Protein AF-A0A8T3UJP1-F1 (afdb_monomer)

Secondary structure (DSSP, 8-state):
---HHHHHHHHHHHHTTSTT-EEETSS--S----HHHHHHHHHHHHHHTTT--S--TTHHHH-HHHHHHHHEEE----SGGGSPPEEEEEEEE-TTS-EEEEEEEEEEEEEEEEE--TT-SSPEEEEEEE-SEEEEEEEE--GGGTSS--

Structure (mmCIF, N/CA/C/O backbone):
data_AF-A0A8T3UJP1-F1
#
_entry.id   AF-A0A8T3UJP1-F1
#
loop_
_atom_site.group_PDB
_atom_site.id
_atom_site.type_symbol
_atom_site.label_atom_id
_atom_site.label_alt_id
_atom_site.label_comp_id
_atom_site.label_asym_id
_atom_site.label_entity_id
_atom_site.label_seq_id
_atom_site.pdbx_PDB_ins_code
_atom_site.Cartn_x
_atom_site.Cartn_y
_atom_site.Cartn_z
_atom_site.occupancy
_atom_site.B_iso_or_equiv
_atom_site.auth_seq_id
_atom_site.auth_comp_id
_atom_site.auth_asym_id
_atom_site.auth_atom_id
_atom_site.pdbx_PDB_model_num
ATOM 1 N N . MET A 1 1 ? 0.243 -2.417 15.916 1.00 60.38 1 MET A N 1
ATOM 2 C CA . MET A 1 1 ? 0.785 -1.289 15.128 1.00 60.38 1 MET A CA 1
ATOM 3 C C . MET A 1 1 ? 0.784 -1.691 13.668 1.00 60.38 1 MET A C 1
ATOM 5 O O . MET A 1 1 ? 0.990 -2.865 13.393 1.00 60.38 1 MET A O 1
ATOM 9 N N . PHE A 1 2 ? 0.487 -0.757 12.768 1.00 67.44 2 PHE A N 1
ATOM 10 C CA . PHE A 1 2 ? 0.638 -0.972 11.329 1.00 67.44 2 PHE A CA 1
ATOM 11 C C . PHE A 1 2 ? 2.132 -0.952 10.980 1.00 67.44 2 PHE A C 1
ATOM 13 O O . PHE A 1 2 ? 2.834 -0.045 11.423 1.00 67.44 2 PHE A O 1
ATOM 20 N N . ASP A 1 3 ? 2.601 -1.945 10.225 1.00 77.94 3 ASP A N 1
ATOM 21 C CA . ASP A 1 3 ? 3.991 -2.065 9.779 1.00 77.94 3 ASP A CA 1
ATOM 22 C C . ASP A 1 3 ? 4.035 -2.073 8.244 1.00 77.94 3 ASP A C 1
ATOM 24 O O . ASP A 1 3 ? 3.555 -3.003 7.590 1.00 77.94 3 ASP A O 1
ATOM 28 N N . ARG A 1 4 ? 4.596 -1.002 7.673 1.00 78.12 4 ARG A N 1
ATOM 29 C CA . ARG A 1 4 ? 4.762 -0.839 6.225 1.00 78.12 4 ARG A CA 1
ATOM 30 C C . ARG A 1 4 ? 5.787 -1.823 5.670 1.00 78.12 4 ARG A C 1
ATOM 32 O O . ARG A 1 4 ? 5.582 -2.331 4.576 1.00 78.12 4 ARG A O 1
ATOM 39 N N . ASP A 1 5 ? 6.874 -2.097 6.384 1.00 79.00 5 ASP A N 1
ATOM 40 C CA . ASP A 1 5 ? 7.917 -2.998 5.882 1.00 79.00 5 ASP A CA 1
ATOM 41 C C . ASP A 1 5 ? 7.402 -4.426 5.760 1.00 79.00 5 ASP A C 1
ATOM 43 O O . ASP A 1 5 ? 7.614 -5.071 4.735 1.00 79.00 5 ASP A O 1
ATOM 47 N N . ALA A 1 6 ? 6.611 -4.869 6.737 1.00 81.75 6 ALA A N 1
ATOM 48 C CA . ALA A 1 6 ? 5.891 -6.132 6.642 1.00 81.75 6 ALA A CA 1
ATOM 49 C C . ALA A 1 6 ? 4.909 -6.157 5.455 1.00 81.75 6 ALA A C 1
ATOM 51 O O . ALA A 1 6 ? 4.764 -7.189 4.800 1.00 81.75 6 ALA A O 1
ATOM 52 N N . LEU A 1 7 ? 4.247 -5.033 5.147 1.00 79.12 7 LEU A N 1
ATOM 53 C CA . LEU A 1 7 ? 3.367 -4.926 3.980 1.00 79.12 7 LEU A CA 1
ATOM 54 C C . LEU A 1 7 ? 4.151 -4.989 2.664 1.00 79.12 7 LEU A C 1
ATOM 56 O O . LEU A 1 7 ? 3.732 -5.705 1.760 1.00 79.12 7 LEU A O 1
ATOM 60 N N . VAL A 1 8 ? 5.273 -4.274 2.549 1.00 80.25 8 VAL A N 1
ATOM 61 C CA . VAL A 1 8 ? 6.133 -4.282 1.354 1.00 80.25 8 VAL A CA 1
ATOM 62 C C . VAL A 1 8 ? 6.723 -5.669 1.130 1.00 80.25 8 VAL A C 1
ATOM 64 O O . VAL A 1 8 ? 6.692 -6.149 0.002 1.00 80.25 8 VAL A O 1
ATOM 67 N N . ASP A 1 9 ? 7.184 -6.347 2.180 1.00 81.69 9 ASP A N 1
ATOM 68 C CA . ASP A 1 9 ? 7.702 -7.716 2.092 1.00 81.69 9 ASP A CA 1
ATOM 69 C C . ASP A 1 9 ? 6.598 -8.715 1.706 1.00 81.69 9 ASP A C 1
ATOM 71 O O . ASP A 1 9 ? 6.737 -9.481 0.749 1.00 81.69 9 ASP A O 1
ATOM 75 N N . ALA A 1 10 ? 5.428 -8.636 2.349 1.00 77.12 10 ALA A N 1
ATOM 76 C CA . ALA A 1 10 ? 4.269 -9.440 1.966 1.00 77.12 10 ALA A CA 1
ATOM 77 C C . ALA A 1 10 ? 3.831 -9.164 0.516 1.00 77.12 10 ALA A C 1
ATOM 79 O O . ALA A 1 10 ? 3.440 -10.091 -0.207 1.00 77.12 10 ALA A O 1
ATOM 80 N N . LEU A 1 11 ? 3.921 -7.910 0.062 1.00 73.19 11 LEU A N 1
ATOM 81 C CA . LEU A 1 11 ? 3.619 -7.536 -1.313 1.00 73.19 11 LEU A CA 1
ATOM 82 C C . LEU A 1 11 ? 4.723 -7.967 -2.265 1.00 73.19 11 LEU A C 1
ATOM 84 O O . LEU A 1 11 ? 4.382 -8.353 -3.366 1.00 73.19 11 LEU A O 1
ATOM 88 N N . ALA A 1 12 ? 5.992 -8.011 -1.873 1.00 68.88 12 ALA A N 1
ATOM 89 C CA . ALA A 1 12 ? 7.073 -8.573 -2.678 1.00 68.88 12 ALA A CA 1
ATOM 90 C C . ALA A 1 12 ? 6.880 -10.086 -2.873 1.00 68.88 12 ALA A C 1
ATOM 92 O O . ALA A 1 12 ? 6.937 -10.578 -4.003 1.00 68.88 12 ALA A O 1
ATOM 93 N N . VAL A 1 13 ? 6.525 -10.816 -1.811 1.00 68.94 13 VAL A N 1
ATOM 94 C CA . VAL A 1 13 ? 6.174 -12.246 -1.875 1.00 68.94 13 VAL A CA 1
ATOM 95 C C . VAL A 1 13 ? 4.936 -12.477 -2.749 1.00 68.94 13 VAL A C 1
ATOM 97 O O . VAL A 1 13 ? 4.872 -13.445 -3.515 1.00 68.94 13 VAL A O 1
ATOM 100 N N . ARG A 1 14 ? 3.939 -11.586 -2.681 1.00 63.38 14 ARG A N 1
ATOM 101 C CA . ARG A 1 14 ? 2.728 -11.682 -3.508 1.00 63.38 14 ARG A CA 1
ATOM 102 C C . ARG A 1 14 ? 2.941 -11.194 -4.943 1.00 63.38 14 ARG A C 1
ATOM 104 O O . ARG A 1 14 ? 2.393 -11.811 -5.848 1.00 63.38 14 ARG A O 1
ATOM 111 N N . ALA A 1 15 ? 3.758 -10.172 -5.169 1.00 56.94 15 ALA A N 1
ATOM 112 C CA . ALA A 1 15 ? 4.166 -9.629 -6.466 1.00 56.94 15 ALA A CA 1
ATOM 113 C C . ALA A 1 15 ? 5.057 -10.613 -7.222 1.00 56.94 15 ALA A C 1
ATOM 115 O O . ALA A 1 15 ? 4.941 -10.718 -8.436 1.00 56.94 15 ALA A O 1
ATOM 116 N N . ALA A 1 16 ? 5.846 -11.439 -6.531 1.00 52.44 16 ALA A N 1
ATOM 117 C CA . ALA A 1 16 ? 6.515 -12.582 -7.150 1.00 52.44 16 ALA A CA 1
ATOM 118 C C . ALA A 1 16 ? 5.514 -13.581 -7.777 1.00 52.44 16 ALA A C 1
ATOM 120 O O . ALA A 1 16 ? 5.841 -14.251 -8.754 1.00 52.44 16 ALA A O 1
ATOM 121 N N . LYS A 1 17 ? 4.274 -13.649 -7.264 1.00 52.19 17 LYS A N 1
ATOM 122 C CA . LYS A 1 17 ? 3.156 -14.423 -7.843 1.00 52.19 17 LYS A CA 1
ATOM 123 C C . LYS A 1 17 ? 2.200 -13.599 -8.720 1.00 52.19 17 LYS A C 1
ATOM 125 O O . LYS A 1 17 ? 1.390 -14.190 -9.429 1.00 52.19 17 LYS A O 1
ATOM 130 N N . ALA A 1 18 ? 2.253 -12.270 -8.666 1.00 49.59 18 ALA A N 1
ATOM 131 C CA . ALA A 1 18 ? 1.310 -11.359 -9.307 1.00 49.59 18 ALA A CA 1
ATOM 132 C C . ALA A 1 18 ? 2.037 -10.505 -10.361 1.00 49.59 18 ALA A C 1
ATOM 134 O O . ALA A 1 18 ? 2.810 -9.612 -10.034 1.00 49.59 18 ALA A O 1
ATOM 135 N N . ALA A 1 19 ? 1.773 -10.794 -11.637 1.00 51.16 19 ALA A N 1
ATOM 136 C CA . ALA A 1 19 ? 2.517 -10.359 -12.826 1.00 51.16 19 ALA A CA 1
ATOM 137 C C . ALA A 1 19 ? 2.462 -8.850 -13.181 1.00 51.16 19 ALA A C 1
ATOM 139 O O . ALA A 1 19 ? 2.638 -8.491 -14.345 1.00 51.16 19 ALA A O 1
ATOM 140 N N . TYR A 1 20 ? 2.172 -7.960 -12.229 1.00 54.44 20 TYR A N 1
ATOM 141 C CA . TYR A 1 20 ? 1.692 -6.606 -12.541 1.00 54.44 20 TYR A CA 1
ATOM 142 C C . TYR A 1 20 ? 2.665 -5.474 -12.196 1.00 54.44 20 TYR A C 1
ATOM 144 O O . TYR A 1 20 ? 2.448 -4.359 -12.659 1.00 54.44 20 TYR A O 1
ATOM 152 N N . PHE A 1 21 ? 3.729 -5.723 -11.423 1.00 57.41 21 PHE A N 1
ATOM 153 C CA . PHE A 1 21 ? 4.712 -4.677 -11.130 1.00 57.41 21 PHE A CA 1
ATOM 154 C C . PHE A 1 21 ? 5.872 -4.744 -12.122 1.00 57.41 21 PHE A C 1
ATOM 156 O O . PHE A 1 21 ? 6.707 -5.645 -12.053 1.00 57.41 21 PHE A O 1
ATOM 163 N N . GLN A 1 22 ? 5.895 -3.812 -13.074 1.00 64.38 22 GLN A N 1
ATOM 164 C CA . GLN A 1 22 ? 6.896 -3.747 -14.134 1.00 64.38 22 GLN A CA 1
ATOM 165 C C . GLN A 1 22 ? 7.661 -2.429 -14.037 1.00 64.38 22 GLN A C 1
ATOM 167 O O . GLN A 1 22 ? 7.059 -1.357 -14.073 1.00 64.38 22 GLN A O 1
ATOM 172 N N . ARG A 1 23 ? 8.991 -2.499 -13.949 1.00 66.31 23 ARG A N 1
ATOM 173 C CA . ARG A 1 23 ? 9.859 -1.315 -14.006 1.00 66.31 23 ARG A CA 1
ATOM 174 C C . ARG A 1 23 ? 10.537 -1.272 -15.364 1.00 66.31 23 ARG A C 1
ATOM 176 O O . ARG A 1 23 ? 11.176 -2.242 -15.777 1.00 66.31 23 ARG A O 1
ATOM 183 N N . ILE A 1 24 ? 10.409 -0.144 -16.059 1.00 65.88 24 ILE A N 1
ATOM 184 C CA . ILE A 1 24 ? 11.128 0.060 -17.316 1.00 65.88 24 ILE A CA 1
ATOM 185 C C . ILE A 1 24 ? 12.618 0.177 -17.004 1.00 65.88 24 ILE A C 1
ATOM 187 O O . ILE A 1 24 ? 13.029 1.066 -16.263 1.00 65.88 24 ILE A O 1
ATOM 191 N N . GLY A 1 25 ? 13.418 -0.737 -17.553 1.00 63.09 25 GLY A N 1
ATOM 192 C CA . GLY A 1 25 ? 14.859 -0.781 -17.296 1.00 63.09 25 GLY A CA 1
ATOM 193 C C . GLY A 1 25 ? 15.299 -1.683 -16.138 1.00 63.09 25 GLY A C 1
ATOM 194 O O . GLY A 1 25 ? 16.500 -1.881 -15.964 1.00 63.09 25 GLY A O 1
ATOM 195 N N . GLY A 1 26 ? 14.366 -2.256 -15.368 1.00 66.31 26 GLY A N 1
A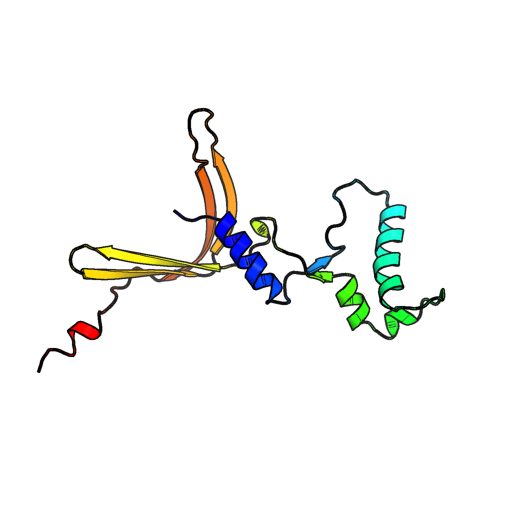TOM 196 C CA . GLY A 1 26 ? 14.687 -3.049 -14.174 1.00 66.31 26 GLY A CA 1
ATOM 197 C C . GLY A 1 26 ? 15.432 -2.236 -13.105 1.00 66.31 26 GLY A C 1
ATOM 198 O O . GLY A 1 26 ? 15.211 -1.035 -12.960 1.00 66.31 26 GLY A O 1
ATOM 199 N N . ASP A 1 27 ? 16.344 -2.875 -12.371 1.00 63.03 27 ASP A N 1
ATOM 200 C CA . ASP A 1 27 ? 17.217 -2.219 -11.385 1.00 63.03 27 ASP A CA 1
ATOM 201 C C . ASP A 1 27 ? 18.404 -1.500 -12.052 1.00 63.03 27 ASP A C 1
ATOM 203 O O . ASP A 1 27 ? 19.566 -1.686 -11.679 1.00 63.03 27 ASP A O 1
ATOM 207 N N . ILE A 1 28 ? 18.145 -0.687 -13.082 1.00 57.69 28 ILE A N 1
ATOM 208 C CA . ILE A 1 28 ? 19.181 0.192 -13.630 1.00 57.69 28 ILE A CA 1
ATOM 209 C C . ILE A 1 28 ? 19.659 1.115 -12.510 1.00 57.69 28 ILE A C 1
ATOM 211 O O . ILE A 1 28 ? 18.910 1.942 -11.995 1.00 57.69 28 ILE A O 1
ATOM 215 N N . ASN A 1 29 ? 20.917 0.913 -12.109 1.00 55.69 29 ASN A N 1
ATOM 216 C CA . ASN A 1 29 ? 21.578 1.662 -11.048 1.00 55.69 29 ASN A CA 1
ATOM 217 C C . ASN A 1 29 ? 21.313 3.169 -11.193 1.00 55.69 29 ASN A C 1
ATOM 219 O O . ASN A 1 29 ? 21.440 3.706 -12.292 1.00 55.69 29 ASN A O 1
ATOM 223 N N . TYR A 1 30 ? 21.027 3.851 -10.078 1.00 58.22 30 TYR A N 1
ATOM 224 C CA . TYR A 1 30 ? 20.871 5.313 -9.964 1.00 58.22 30 TYR A CA 1
ATOM 225 C C . TYR A 1 30 ? 22.199 6.068 -10.182 1.00 58.22 30 TYR A C 1
ATOM 227 O O . TYR A 1 30 ? 22.554 6.977 -9.436 1.00 58.22 30 TYR A O 1
ATOM 235 N N . GLN A 1 31 ? 22.990 5.655 -11.166 1.00 65.00 31 GLN A N 1
ATOM 236 C CA . GLN A 1 31 ? 24.160 6.392 -11.608 1.00 65.00 31 GLN A CA 1
ATOM 237 C C . GLN A 1 31 ? 23.708 7.346 -12.717 1.00 65.00 31 GLN A C 1
ATOM 239 O O . GLN A 1 31 ? 22.932 6.932 -13.582 1.00 65.00 31 GLN A O 1
ATOM 244 N N . PRO A 1 32 ? 24.147 8.615 -12.706 1.00 68.12 32 PRO A N 1
ATOM 245 C CA . PRO A 1 32 ? 23.864 9.519 -13.808 1.00 68.12 32 PRO A CA 1
ATOM 246 C C . PRO A 1 32 ? 24.468 8.932 -15.086 1.00 68.12 32 PRO A C 1
ATOM 248 O O . PRO A 1 32 ? 25.655 8.617 -15.132 1.00 68.12 32 PRO A O 1
ATOM 251 N N . TYR A 1 33 ? 23.637 8.769 -16.108 1.00 78.50 33 TYR A N 1
ATOM 252 C CA . TYR A 1 33 ? 24.059 8.312 -17.426 1.00 78.50 33 TYR A CA 1
ATOM 253 C C . TYR A 1 33 ? 24.040 9.480 -18.399 1.00 78.50 33 TYR A C 1
ATOM 255 O O . TYR A 1 33 ? 23.171 10.353 -18.337 1.00 78.50 33 TYR A O 1
ATOM 263 N N . THR A 1 34 ? 24.984 9.480 -19.330 1.00 87.38 34 THR A N 1
ATOM 264 C CA . THR A 1 34 ? 24.895 10.332 -20.514 1.00 87.38 34 THR A CA 1
ATOM 265 C C . THR A 1 34 ? 23.785 9.825 -21.437 1.00 87.38 34 THR A C 1
ATOM 267 O O . THR A 1 34 ? 23.415 8.649 -21.412 1.00 87.38 34 THR A O 1
ATOM 270 N N . ILE A 1 35 ? 23.257 10.704 -22.292 1.00 84.62 35 ILE A N 1
ATOM 271 C CA . ILE A 1 35 ? 22.202 10.342 -23.250 1.00 84.62 35 ILE A CA 1
ATOM 272 C C . ILE A 1 35 ? 22.613 9.170 -24.160 1.00 84.62 35 ILE A C 1
ATOM 274 O O . ILE A 1 35 ? 21.798 8.303 -24.459 1.00 84.62 35 ILE A O 1
ATOM 278 N N . THR A 1 36 ? 23.896 9.091 -24.520 1.00 87.88 36 THR A N 1
ATOM 279 C CA . THR A 1 36 ? 24.463 8.017 -25.347 1.00 87.88 36 THR A CA 1
ATOM 280 C C . THR A 1 36 ? 24.521 6.680 -24.607 1.00 87.88 36 THR A C 1
ATOM 282 O O . THR A 1 36 ? 24.228 5.628 -25.178 1.00 87.88 36 THR A O 1
ATOM 285 N N . GLU A 1 37 ? 24.880 6.698 -23.322 1.00 84.38 37 GLU A N 1
ATOM 286 C CA . GLU A 1 37 ? 24.897 5.493 -22.485 1.00 84.38 37 GLU A CA 1
ATOM 287 C C . GLU A 1 37 ? 23.482 4.973 -22.226 1.00 84.38 37 GLU A C 1
ATOM 289 O O . GLU A 1 37 ? 23.263 3.761 -22.208 1.00 84.38 37 GLU A O 1
ATOM 294 N N . TRP A 1 38 ? 22.516 5.877 -22.063 1.00 80.06 38 TRP A N 1
ATOM 295 C CA . TRP A 1 38 ? 21.108 5.529 -21.907 1.00 80.06 38 TRP A CA 1
ATOM 296 C C . TRP A 1 38 ? 20.536 4.874 -23.173 1.00 80.06 38 TRP A C 1
ATOM 298 O O . TRP A 1 38 ? 19.937 3.801 -23.086 1.00 80.06 38 TRP A O 1
ATOM 308 N N . ASP A 1 39 ? 20.803 5.455 -24.345 1.00 82.19 39 ASP A N 1
ATOM 309 C CA . ASP A 1 39 ? 20.376 4.911 -25.640 1.00 82.19 39 ASP A CA 1
ATOM 310 C C . ASP A 1 39 ? 20.981 3.524 -25.910 1.00 82.19 39 ASP A C 1
ATOM 312 O O . ASP A 1 39 ? 20.283 2.574 -26.276 1.00 82.19 39 ASP A O 1
ATOM 316 N N . THR A 1 40 ? 22.273 3.362 -25.611 1.00 81.81 40 THR A N 1
ATOM 317 C CA . THR A 1 40 ? 22.967 2.073 -25.740 1.00 81.81 40 THR A CA 1
ATOM 318 C C . THR A 1 40 ? 22.338 1.007 -24.840 1.00 81.81 40 THR A C 1
ATOM 320 O O . THR A 1 40 ? 22.141 -0.134 -25.262 1.00 81.81 40 THR A O 1
ATOM 323 N N . LYS A 1 41 ? 21.987 1.354 -23.597 1.00 78.31 41 LYS A N 1
ATOM 324 C CA . LYS A 1 41 ? 21.366 0.412 -22.654 1.00 78.31 41 LYS A CA 1
ATOM 325 C C . LYS A 1 41 ? 19.961 0.002 -23.077 1.00 78.31 41 LYS A C 1
ATOM 327 O O . LYS A 1 41 ? 19.668 -1.193 -23.070 1.00 78.31 41 LYS A O 1
ATOM 332 N N . LEU A 1 42 ? 19.119 0.950 -23.480 1.00 74.44 42 LEU A N 1
ATOM 333 C CA . LEU A 1 42 ? 17.771 0.644 -23.963 1.00 74.44 42 LEU A CA 1
ATOM 334 C C . LEU A 1 42 ? 17.794 -0.166 -25.256 1.00 74.44 42 LEU 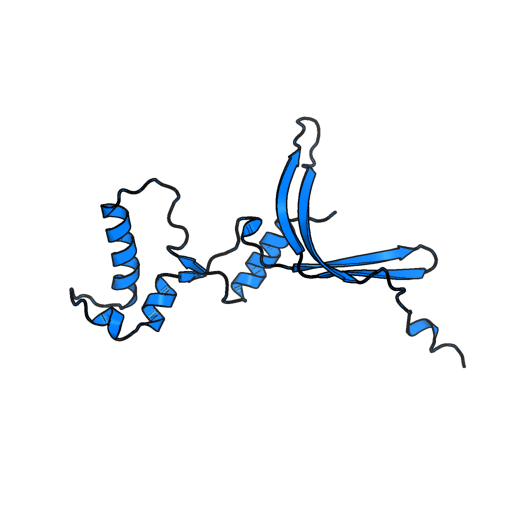A C 1
ATOM 336 O O . LEU A 1 42 ? 17.070 -1.155 -25.371 1.00 74.44 42 LEU A O 1
ATOM 340 N N . THR A 1 43 ? 18.677 0.185 -26.190 1.00 77.56 43 THR A N 1
ATOM 341 C CA . THR A 1 43 ? 18.871 -0.586 -27.421 1.00 77.56 43 THR A CA 1
ATOM 342 C C . THR A 1 43 ? 19.312 -2.012 -27.101 1.00 77.56 43 THR A C 1
ATOM 344 O O . THR A 1 43 ? 18.750 -2.959 -27.645 1.00 77.56 43 THR A O 1
ATOM 347 N N . ASN A 1 44 ? 20.232 -2.204 -26.153 1.00 76.38 44 ASN A N 1
ATOM 348 C CA . ASN A 1 44 ? 20.658 -3.537 -25.724 1.00 76.38 44 ASN A CA 1
ATOM 349 C C . ASN A 1 44 ? 19.537 -4.341 -25.050 1.00 76.38 44 ASN A C 1
ATOM 351 O O . ASN A 1 44 ? 19.455 -5.548 -25.273 1.00 76.38 44 ASN A O 1
ATOM 355 N N . MET A 1 45 ? 18.660 -3.709 -24.264 1.00 72.81 45 MET A N 1
ATOM 356 C CA . MET A 1 45 ? 17.487 -4.378 -23.681 1.00 72.81 45 MET A CA 1
ATOM 357 C C . MET A 1 45 ? 16.489 -4.834 -24.752 1.00 72.81 45 MET A C 1
ATOM 359 O O . MET A 1 45 ? 15.945 -5.935 -24.669 1.00 72.81 45 MET A O 1
ATOM 363 N N . VAL A 1 46 ? 16.283 -4.021 -25.789 1.00 73.00 46 VAL A N 1
ATOM 364 C CA . VAL A 1 46 ? 15.396 -4.355 -26.911 1.00 73.00 46 VAL A CA 1
ATOM 365 C C . VAL A 1 46 ? 16.021 -5.427 -27.811 1.00 73.00 46 VAL A C 1
ATOM 367 O O . VAL A 1 46 ? 15.356 -6.408 -28.131 1.00 73.00 46 VAL A O 1
ATOM 370 N N . VAL A 1 47 ? 17.294 -5.294 -28.190 1.00 68.88 47 VAL A N 1
ATOM 371 C CA . VAL A 1 47 ? 17.962 -6.137 -29.200 1.00 68.88 47 VAL A CA 1
ATOM 372 C C . VAL A 1 47 ? 18.394 -7.502 -28.647 1.00 68.88 47 VAL A C 1
ATOM 374 O O . VAL A 1 47 ? 18.196 -8.515 -29.321 1.00 68.88 47 VAL A O 1
ATOM 377 N N . ASN A 1 48 ? 18.898 -7.582 -27.408 1.00 63.25 48 ASN A N 1
ATOM 378 C CA . ASN A 1 48 ? 19.331 -8.864 -26.824 1.00 63.25 48 ASN A CA 1
ATOM 379 C C . ASN A 1 48 ? 18.159 -9.790 -26.447 1.00 63.25 48 ASN A C 1
ATOM 381 O O . ASN A 1 48 ? 18.357 -10.994 -26.289 1.00 63.25 48 ASN A O 1
ATOM 385 N N . SER A 1 49 ? 16.927 -9.269 -26.371 1.00 56.88 49 SER A N 1
ATOM 386 C CA . SER A 1 49 ? 15.717 -10.049 -26.069 1.00 56.88 49 SER A CA 1
ATOM 387 C C . SER A 1 49 ? 15.307 -11.066 -27.145 1.00 56.88 49 SER A C 1
ATOM 389 O O . SER A 1 49 ? 14.433 -11.909 -26.916 1.00 56.88 49 SER A O 1
ATOM 391 N N . LEU A 1 50 ? 15.912 -10.991 -28.337 1.00 58.28 50 LEU A N 1
ATOM 392 C CA . LEU A 1 50 ? 15.467 -11.734 -29.520 1.00 58.28 50 LEU A CA 1
ATOM 393 C C . LEU A 1 50 ? 16.474 -12.787 -30.009 1.00 58.28 50 LEU A C 1
ATOM 395 O O . LEU A 1 50 ? 16.238 -13.409 -31.042 1.00 58.28 50 LEU A O 1
ATOM 399 N N . GLY A 1 51 ? 17.565 -13.028 -29.266 1.00 57.91 51 GLY A N 1
ATOM 400 C CA . GLY A 1 51 ? 18.515 -14.119 -29.537 1.00 57.91 51 GLY A CA 1
ATOM 401 C C . GLY A 1 51 ? 19.216 -14.047 -30.900 1.00 57.91 51 GLY A C 1
ATOM 402 O O . GLY A 1 51 ? 19.693 -15.064 -31.401 1.00 57.91 51 GLY A O 1
ATOM 403 N N . ALA A 1 52 ? 19.262 -12.871 -31.529 1.00 52.25 52 ALA A N 1
ATOM 404 C CA . ALA A 1 52 ? 19.763 -12.712 -32.885 1.00 52.25 52 ALA A CA 1
ATOM 405 C C . ALA A 1 52 ? 21.191 -12.146 -32.888 1.00 52.25 52 ALA A C 1
ATOM 407 O O . ALA A 1 52 ? 21.405 -10.960 -32.651 1.00 52.25 52 ALA A O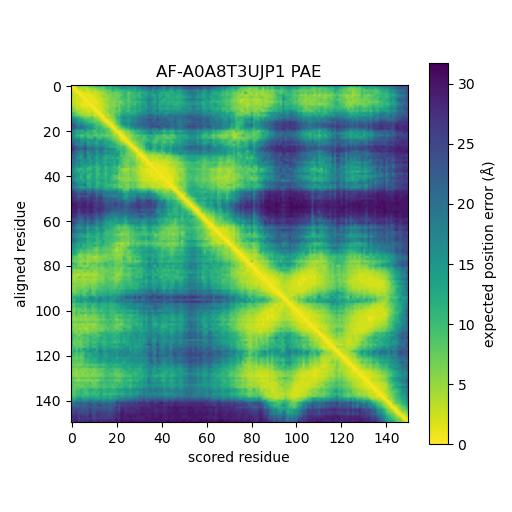 1
ATOM 408 N N . ASN A 1 53 ? 22.164 -12.986 -33.252 1.00 57.78 53 ASN A N 1
ATOM 409 C CA . ASN A 1 53 ? 23.478 -12.563 -33.750 1.00 57.78 53 ASN A CA 1
ATOM 410 C C . ASN A 1 53 ? 23.337 -11.877 -35.123 1.00 57.78 53 ASN A C 1
ATOM 412 O O . ASN A 1 53 ? 23.860 -12.397 -36.107 1.00 57.78 53 ASN A O 1
ATOM 416 N N . ASN A 1 54 ? 22.576 -10.787 -35.258 1.00 55.03 54 ASN A N 1
ATOM 417 C CA . ASN A 1 54 ? 22.589 -10.006 -36.494 1.00 55.03 54 ASN A CA 1
ATOM 418 C C . ASN A 1 54 ? 21.947 -8.625 -36.351 1.00 55.03 54 ASN A C 1
ATOM 420 O O . ASN A 1 54 ? 20.846 -8.479 -35.823 1.00 55.03 54 ASN A O 1
ATOM 424 N N . SER A 1 55 ? 22.637 -7.642 -36.923 1.00 57.03 55 SER A N 1
ATOM 425 C CA . SER A 1 55 ? 22.366 -6.203 -36.980 1.00 57.03 55 SER A CA 1
ATOM 426 C C . SER A 1 55 ? 21.102 -5.808 -37.761 1.00 57.03 55 SER A C 1
ATOM 428 O O . SER A 1 55 ? 21.122 -4.829 -38.504 1.00 57.03 55 SER A O 1
ATOM 430 N N . ASN A 1 56 ? 20.000 -6.556 -37.644 1.00 55.12 56 ASN A N 1
ATOM 431 C CA . ASN A 1 56 ? 18.804 -6.328 -38.449 1.00 55.12 56 ASN A CA 1
ATOM 432 C C . ASN A 1 56 ? 17.632 -5.807 -37.601 1.00 55.12 56 ASN A C 1
ATOM 434 O O . ASN A 1 56 ? 16.981 -6.536 -36.856 1.00 55.12 56 ASN A O 1
ATOM 438 N N . SER A 1 57 ? 17.338 -4.521 -37.786 1.00 59.59 57 SER A N 1
ATOM 439 C CA . SER A 1 57 ? 16.288 -3.691 -37.166 1.00 59.59 57 SER A CA 1
ATOM 440 C C . SER A 1 57 ? 14.832 -4.201 -37.341 1.00 59.59 57 SER A C 1
ATOM 442 O O . SER A 1 57 ? 13.880 -3.579 -36.886 1.00 59.59 57 SER A O 1
ATOM 444 N N . GLN A 1 58 ? 14.623 -5.367 -37.957 1.00 55.53 58 GLN A N 1
ATOM 445 C CA . GLN A 1 58 ? 13.309 -5.945 -38.293 1.00 55.53 58 GLN A CA 1
ATOM 446 C C . GLN A 1 58 ? 12.719 -6.846 -37.184 1.00 55.53 58 GLN A C 1
ATOM 448 O O . GLN A 1 58 ? 11.548 -7.233 -37.213 1.00 55.53 58 GLN A O 1
ATOM 453 N N . VAL A 1 59 ? 13.529 -7.207 -36.189 1.00 57.62 59 VAL A N 1
ATOM 454 C CA . VAL A 1 59 ? 13.203 -8.270 -35.228 1.00 57.62 59 VAL A CA 1
ATOM 455 C C . VAL A 1 59 ? 12.231 -7.787 -34.130 1.00 57.62 59 VAL A C 1
ATOM 457 O O . VAL A 1 59 ? 11.371 -8.554 -33.692 1.00 57.62 59 VAL A O 1
ATOM 460 N N . ALA A 1 60 ? 12.254 -6.490 -33.792 1.00 57.31 60 ALA A N 1
ATOM 461 C CA . ALA A 1 60 ? 11.300 -5.861 -32.869 1.00 57.31 60 ALA A CA 1
ATOM 462 C C . ALA A 1 60 ? 9.866 -5.789 -33.435 1.00 57.31 60 ALA A C 1
ATOM 464 O O . ALA A 1 60 ? 8.903 -6.007 -32.702 1.00 57.31 60 ALA A O 1
ATOM 465 N N . SER A 1 61 ? 9.719 -5.568 -34.749 1.00 61.44 61 SER A N 1
ATOM 466 C CA . SER A 1 61 ? 8.412 -5.547 -35.428 1.00 61.44 61 SER A CA 1
ATOM 467 C C . SER A 1 61 ? 7.748 -6.928 -35.486 1.00 61.44 61 SER A C 1
ATOM 469 O O . SER A 1 61 ? 6.531 -7.014 -35.620 1.00 61.44 61 SER A O 1
ATOM 471 N N . THR A 1 62 ? 8.533 -8.005 -35.400 1.00 67.81 62 THR A N 1
ATOM 472 C CA . THR A 1 62 ? 8.044 -9.385 -35.555 1.00 67.81 62 THR A CA 1
ATOM 473 C C . THR A 1 62 ? 7.649 -10.020 -34.213 1.00 67.81 62 THR A C 1
ATOM 475 O O . THR A 1 62 ? 6.898 -10.989 -34.186 1.00 67.81 62 THR A O 1
ATOM 478 N N . ASN A 1 63 ? 8.119 -9.480 -33.080 1.00 67.00 63 ASN A N 1
ATOM 479 C CA . ASN A 1 63 ? 7.856 -10.026 -31.741 1.00 67.00 63 ASN A CA 1
ATOM 480 C C . ASN A 1 63 ? 7.583 -8.920 -30.697 1.00 67.00 63 ASN A C 1
ATOM 482 O O . ASN A 1 63 ? 8.290 -8.845 -29.684 1.00 67.00 63 ASN A O 1
ATOM 486 N N . PRO A 1 64 ? 6.549 -8.079 -30.890 1.00 68.75 64 PRO A N 1
ATOM 487 C CA . PRO A 1 64 ? 6.270 -6.945 -30.005 1.00 68.75 64 PRO A CA 1
ATOM 488 C C . PRO A 1 64 ? 6.066 -7.373 -28.542 1.00 68.75 64 PRO A C 1
ATOM 490 O O . PRO A 1 64 ? 6.581 -6.730 -27.634 1.00 68.75 64 PRO A O 1
ATOM 493 N N . PHE A 1 65 ? 5.428 -8.525 -28.302 1.00 72.25 65 PHE A N 1
ATOM 494 C CA . PHE A 1 65 ? 5.212 -9.064 -26.953 1.00 72.25 65 PHE A CA 1
ATOM 495 C C . PHE A 1 65 ? 6.506 -9.393 -26.197 1.00 72.25 65 PHE A C 1
ATOM 497 O O . PHE A 1 65 ? 6.561 -9.214 -24.982 1.00 72.25 65 PHE A O 1
ATOM 504 N N . LYS A 1 66 ? 7.553 -9.862 -26.892 1.00 68.50 66 LYS A N 1
ATOM 505 C CA . LYS A 1 66 ? 8.848 -10.161 -26.261 1.00 68.50 66 LYS A CA 1
ATOM 506 C C . LYS A 1 66 ? 9.608 -8.884 -25.937 1.00 68.50 66 LYS A C 1
ATOM 508 O O . LYS A 1 66 ? 10.197 -8.792 -24.867 1.00 68.50 66 LYS A O 1
ATOM 513 N N . VAL A 1 67 ? 9.555 -7.892 -26.821 1.00 71.44 67 VAL A N 1
ATOM 514 C CA . VAL A 1 67 ? 10.177 -6.584 -26.578 1.00 71.44 67 VAL A CA 1
ATOM 515 C C . VAL A 1 67 ? 9.559 -5.926 -25.345 1.00 71.44 67 VAL A C 1
ATOM 517 O O . VAL A 1 67 ? 10.286 -5.523 -24.442 1.00 71.44 67 VAL A O 1
ATOM 520 N N . THR A 1 68 ? 8.227 -5.896 -25.249 1.00 70.12 68 THR A N 1
ATOM 521 C CA . THR A 1 68 ? 7.533 -5.316 -24.091 1.00 70.12 68 THR A CA 1
ATOM 522 C C . THR A 1 68 ? 7.894 -6.023 -22.782 1.00 70.12 68 THR A C 1
ATOM 524 O O . THR A 1 68 ? 8.178 -5.344 -21.803 1.00 70.12 68 THR A O 1
ATOM 527 N N . GLN A 1 69 ? 7.973 -7.359 -22.763 1.00 70.00 69 GLN A N 1
ATOM 528 C CA . GLN A 1 69 ? 8.346 -8.115 -21.555 1.00 70.00 69 GLN A CA 1
ATOM 529 C C . GLN A 1 69 ? 9.794 -7.882 -21.096 1.00 70.00 69 GLN A C 1
ATOM 531 O O . GLN A 1 69 ? 10.073 -7.952 -19.905 1.00 70.00 69 GLN A O 1
ATOM 536 N N . ASN A 1 70 ? 10.722 -7.610 -22.017 1.00 67.62 70 ASN A N 1
ATOM 537 C CA . ASN A 1 70 ? 12.128 -7.381 -21.665 1.00 67.62 70 ASN A CA 1
ATOM 538 C C . ASN A 1 70 ? 12.423 -5.929 -21.286 1.00 67.62 70 ASN A C 1
ATOM 540 O O . ASN A 1 70 ? 13.333 -5.673 -20.505 1.00 67.62 70 ASN A O 1
ATOM 544 N N . VAL A 1 71 ? 11.660 -4.975 -21.822 1.00 70.25 71 VAL A N 1
ATOM 545 C CA . VAL A 1 71 ? 11.768 -3.563 -21.434 1.00 70.25 71 VAL A CA 1
ATOM 546 C C . VAL A 1 71 ? 11.088 -3.322 -20.086 1.00 70.25 71 VAL A C 1
ATOM 548 O O . VAL A 1 71 ? 11.635 -2.599 -19.255 1.00 70.25 71 VAL A O 1
ATOM 551 N N . ALA A 1 72 ? 9.931 -3.945 -19.858 1.00 68.44 72 ALA A N 1
ATOM 552 C CA . ALA A 1 72 ? 9.128 -3.826 -18.647 1.00 68.44 72 ALA A CA 1
ATOM 553 C C . ALA A 1 72 ? 9.327 -5.072 -17.763 1.00 68.44 72 ALA A C 1
ATOM 555 O O . ALA A 1 72 ? 8.506 -5.989 -17.73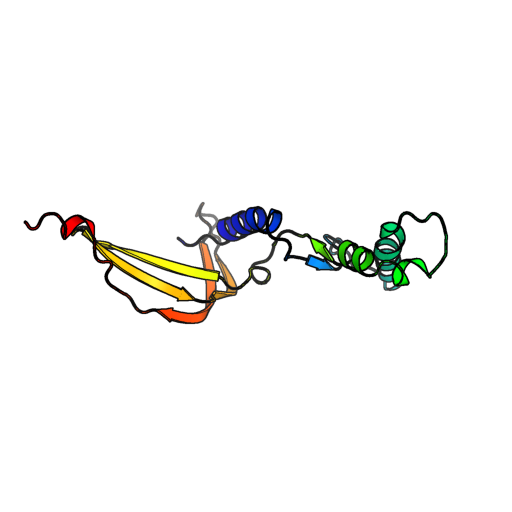8 1.00 68.44 72 ALA A O 1
ATOM 556 N N . ILE A 1 73 ? 10.468 -5.118 -17.070 1.00 66.25 73 ILE A N 1
ATOM 557 C CA . ILE A 1 73 ? 10.887 -6.274 -16.266 1.00 66.25 73 ILE A CA 1
ATOM 558 C C . ILE A 1 73 ? 10.070 -6.313 -14.971 1.00 66.25 73 ILE A C 1
ATOM 560 O O . ILE A 1 73 ? 9.879 -5.280 -14.324 1.00 66.25 73 ILE A O 1
ATOM 564 N N . GLN A 1 74 ? 9.613 -7.506 -14.576 1.00 67.06 74 GLN A N 1
ATOM 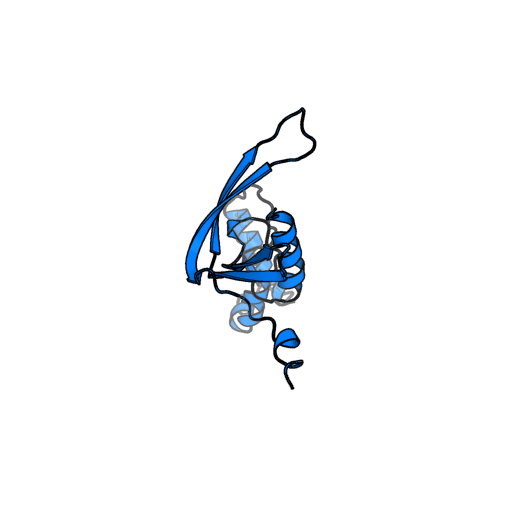565 C CA . GLN A 1 74 ? 8.959 -7.710 -13.285 1.00 67.06 74 GLN A CA 1
ATOM 566 C C . GLN A 1 74 ? 9.912 -7.319 -12.152 1.00 67.06 74 GLN A C 1
ATOM 568 O O . GLN A 1 74 ? 11.041 -7.805 -12.087 1.00 67.06 74 GLN A O 1
ATOM 573 N N . SER A 1 75 ? 9.463 -6.445 -11.259 1.00 67.94 75 SER A N 1
ATOM 574 C CA . SER A 1 75 ? 10.274 -5.959 -10.145 1.00 67.94 75 SER A CA 1
ATOM 575 C C . SER A 1 75 ? 9.495 -6.039 -8.837 1.00 67.94 75 SER A C 1
ATOM 577 O O . SER A 1 75 ? 8.268 -6.122 -8.829 1.00 67.94 75 SER A O 1
ATOM 579 N N . THR A 1 76 ? 10.212 -6.067 -7.722 1.00 70.88 76 THR A N 1
ATOM 580 C CA . THR A 1 76 ? 9.616 -6.016 -6.389 1.00 70.88 76 THR A CA 1
ATOM 581 C C . THR A 1 76 ? 9.383 -4.561 -5.986 1.00 70.88 76 THR A C 1
ATOM 583 O O . THR A 1 76 ? 10.290 -3.750 -6.190 1.00 70.88 76 THR A O 1
ATOM 586 N N . PRO A 1 77 ? 8.227 -4.231 -5.386 1.00 70.81 77 PRO A N 1
ATOM 587 C CA . PRO A 1 77 ? 7.999 -2.904 -4.820 1.00 70.81 77 PRO A CA 1
ATOM 588 C C . PRO A 1 77 ? 9.066 -2.611 -3.758 1.00 70.81 77 PRO A C 1
ATOM 590 O O . PRO A 1 77 ? 9.399 -3.471 -2.939 1.00 70.81 77 PRO A O 1
ATOM 593 N N . LYS A 1 78 ? 9.615 -1.404 -3.779 1.00 72.44 78 LYS A N 1
ATOM 594 C CA . LYS A 1 78 ? 10.649 -0.937 -2.854 1.00 72.44 78 LYS A CA 1
ATOM 595 C C . LYS A 1 78 ? 10.244 0.342 -2.132 1.00 72.44 78 LYS A C 1
ATOM 597 O O . LYS A 1 78 ? 10.707 0.567 -1.014 1.00 72.44 78 LYS A O 1
ATOM 602 N N . TYR A 1 79 ? 9.408 1.167 -2.753 1.00 74.44 79 TYR A N 1
ATOM 603 C CA . TYR A 1 79 ? 8.979 2.446 -2.196 1.00 74.44 79 TYR A CA 1
ATOM 604 C C . TYR A 1 79 ? 7.502 2.430 -1.783 1.00 74.44 79 TYR A C 1
ATOM 606 O O . TYR A 1 79 ? 6.708 1.623 -2.264 1.00 74.44 79 TYR A O 1
ATOM 614 N N . SER A 1 80 ? 7.133 3.310 -0.848 1.00 69.19 80 SER A N 1
ATOM 615 C CA . SER A 1 80 ? 5.775 3.377 -0.284 1.00 69.19 80 SER A CA 1
ATOM 616 C C . SER A 1 80 ? 4.720 3.827 -1.303 1.00 69.19 80 SER A C 1
ATOM 618 O O . SER A 1 80 ? 3.564 3.435 -1.186 1.00 69.19 80 SER A O 1
ATOM 620 N N . ASP A 1 81 ? 5.119 4.614 -2.302 1.00 70.31 81 ASP A N 1
ATOM 621 C CA . ASP A 1 81 ? 4.298 5.076 -3.430 1.00 70.31 81 ASP A CA 1
ATOM 622 C C . ASP A 1 81 ? 4.145 4.019 -4.539 1.00 70.31 81 ASP A C 1
ATOM 624 O O . ASP A 1 81 ? 3.268 4.126 -5.391 1.00 70.31 81 ASP A O 1
ATOM 628 N N . GLU A 1 82 ? 4.960 2.961 -4.515 1.00 75.88 82 GLU A N 1
ATOM 629 C CA . GLU A 1 82 ? 4.834 1.815 -5.424 1.00 75.88 82 GLU A CA 1
ATOM 630 C C . GLU A 1 82 ? 3.783 0.797 -4.948 1.00 75.88 82 GLU A C 1
ATOM 632 O O . GLU A 1 82 ? 3.435 -0.134 -5.682 1.00 75.88 82 GLU A O 1
ATOM 637 N N . ILE A 1 83 ? 3.272 0.949 -3.721 1.00 79.81 83 ILE A N 1
ATOM 638 C CA . ILE A 1 83 ? 2.247 0.073 -3.154 1.00 79.81 83 ILE A CA 1
ATOM 639 C C . ILE A 1 83 ? 0.894 0.430 -3.792 1.00 79.81 83 ILE A C 1
ATOM 641 O O . ILE A 1 83 ? 0.431 1.562 -3.649 1.00 79.81 83 ILE A O 1
ATOM 645 N N . PRO A 1 84 ? 0.217 -0.516 -4.472 1.00 81.81 84 PRO A N 1
ATOM 646 C CA . PRO A 1 84 ? -1.110 -0.261 -5.018 1.00 81.81 84 PRO A CA 1
ATOM 647 C C . PRO A 1 84 ? -2.126 -0.003 -3.893 1.00 81.81 84 PRO A C 1
ATOM 649 O O . PRO A 1 84 ? -1.933 -0.502 -2.780 1.00 81.81 84 PRO A O 1
ATOM 652 N N . PRO A 1 85 ? -3.243 0.694 -4.177 1.00 86.44 85 PRO A N 1
ATOM 653 C CA . PRO A 1 85 ? -4.270 0.947 -3.176 1.00 86.44 85 PRO A CA 1
ATOM 654 C C . PRO A 1 85 ? -4.726 -0.343 -2.488 1.00 86.44 85 PRO A C 1
ATOM 656 O O . PRO A 1 85 ? -5.050 -1.328 -3.159 1.00 86.44 85 PRO A O 1
ATOM 659 N N . PHE A 1 86 ? -4.746 -0.332 -1.157 1.00 85.56 86 PHE A N 1
ATOM 660 C CA . PHE A 1 86 ? -5.068 -1.499 -0.335 1.00 85.56 86 PHE A CA 1
ATOM 661 C C . PHE A 1 86 ? -6.185 -1.194 0.657 1.00 85.56 86 PHE A C 1
ATOM 663 O O . PHE A 1 86 ? -6.435 -0.043 0.997 1.00 85.56 86 PHE A O 1
ATOM 670 N N . ASP A 1 87 ? -6.850 -2.236 1.143 1.00 91.00 87 ASP A N 1
ATOM 671 C CA . ASP A 1 87 ? -7.930 -2.087 2.113 1.00 91.00 87 ASP A CA 1
ATOM 672 C C . ASP A 1 87 ? -7.407 -2.332 3.532 1.00 91.00 87 ASP A C 1
ATOM 674 O O . ASP A 1 87 ? -6.638 -3.267 3.778 1.00 91.00 87 ASP A O 1
ATOM 678 N N . ILE A 1 88 ? -7.837 -1.503 4.482 1.00 89.62 88 ILE A N 1
ATOM 679 C CA . ILE A 1 88 ? -7.490 -1.628 5.901 1.00 89.62 88 ILE A CA 1
ATOM 680 C C . ILE A 1 88 ? -8.721 -2.122 6.652 1.00 89.62 88 ILE A C 1
ATOM 682 O O . ILE A 1 88 ? -9.732 -1.429 6.728 1.00 89.62 88 ILE A O 1
ATOM 686 N N . THR A 1 89 ? -8.625 -3.311 7.247 1.00 90.62 89 THR A N 1
ATOM 687 C CA . THR A 1 89 ? -9.666 -3.850 8.132 1.00 90.62 89 THR A CA 1
ATOM 688 C C . THR A 1 89 ? -9.271 -3.654 9.589 1.00 90.62 89 THR A C 1
ATOM 690 O O . THR A 1 89 ? -8.229 -4.133 10.037 1.00 90.62 89 THR A O 1
ATOM 693 N N . LEU A 1 90 ? -10.126 -2.964 10.335 1.00 88.88 90 LEU A N 1
ATOM 694 C CA . LEU A 1 90 ? -9.995 -2.712 11.762 1.00 88.88 90 LEU A CA 1
ATOM 695 C C . LEU A 1 90 ? -10.957 -3.636 12.510 1.00 88.88 90 LEU A C 1
ATOM 697 O O . LEU A 1 90 ? -12.173 -3.535 12.352 1.00 88.88 90 LEU A O 1
ATOM 701 N N . SER A 1 91 ? -10.403 -4.534 13.323 1.00 89.75 91 SER A N 1
ATOM 702 C CA . SER A 1 91 ? -11.173 -5.420 14.195 1.00 89.75 91 SER A CA 1
ATOM 703 C C . SER A 1 91 ? -11.114 -4.910 15.627 1.00 89.75 91 SER A C 1
ATOM 705 O O . SER A 1 91 ? -10.035 -4.762 16.201 1.00 89.75 91 SER A O 1
ATOM 707 N N . PHE A 1 92 ? -12.282 -4.695 16.214 1.00 87.50 92 PHE A N 1
ATOM 708 C CA . PHE A 1 92 ? -12.466 -4.356 17.614 1.00 87.50 92 PHE A CA 1
ATOM 709 C C . PHE A 1 92 ? -13.035 -5.573 18.325 1.00 87.50 92 PHE A C 1
ATOM 711 O O . PHE A 1 92 ? -14.003 -6.170 17.860 1.00 87.50 92 PHE A O 1
ATOM 718 N N . ALA A 1 93 ? -12.451 -5.928 19.458 1.00 88.00 93 ALA A N 1
ATOM 719 C CA . ALA A 1 93 ? -12.976 -6.947 20.347 1.00 88.00 93 ALA A CA 1
ATOM 720 C C . ALA A 1 93 ? -12.905 -6.396 21.766 1.00 88.00 93 ALA A C 1
ATOM 722 O O . ALA A 1 93 ? -11.861 -5.882 22.168 1.00 88.00 93 ALA A O 1
ATOM 723 N N . ASN A 1 94 ? -14.015 -6.470 22.495 1.00 85.50 94 ASN A N 1
ATOM 724 C CA . ASN A 1 94 ? -14.031 -6.170 23.919 1.00 85.50 94 ASN A CA 1
ATOM 725 C C . ASN A 1 94 ? -14.009 -7.462 24.745 1.00 85.50 94 ASN A C 1
ATOM 727 O O . ASN A 1 94 ? -14.246 -8.565 24.248 1.00 85.50 94 ASN A O 1
ATOM 731 N N . GLU A 1 95 ? -13.744 -7.315 26.036 1.00 83.81 95 GLU A N 1
ATOM 732 C CA . GLU A 1 95 ? -13.642 -8.414 26.998 1.00 83.81 95 GLU A CA 1
ATOM 733 C C . GLU A 1 95 ? -14.996 -9.087 27.263 1.00 83.81 95 GLU A C 1
ATOM 735 O O . GLU A 1 95 ? -15.053 -10.230 27.710 1.00 83.81 95 GLU A O 1
ATOM 740 N N . TYR 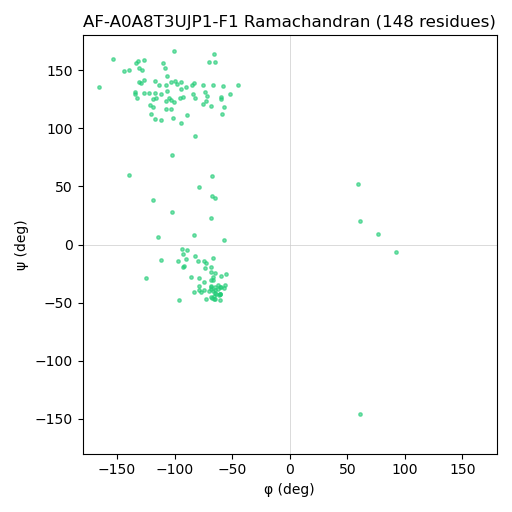A 1 96 ? -16.092 -8.393 26.951 1.00 79.19 96 TYR A N 1
ATOM 741 C CA . TYR A 1 96 ? -17.464 -8.889 27.065 1.00 79.19 96 TYR A CA 1
ATOM 742 C C . TYR A 1 96 ? -17.903 -9.725 25.851 1.00 79.19 96 TYR A C 1
ATOM 744 O O . TYR A 1 96 ? -19.076 -10.084 25.737 1.00 79.19 96 TYR A O 1
ATOM 752 N N . GLY A 1 97 ? -16.976 -10.049 24.943 1.00 76.62 97 GLY A N 1
ATOM 753 C CA . GLY A 1 97 ? -17.216 -10.928 23.798 1.00 76.62 97 GLY A CA 1
ATOM 754 C C . GLY A 1 97 ? -17.975 -10.270 22.646 1.00 76.62 97 GLY A C 1
ATOM 755 O O . GLY A 1 97 ? -18.359 -10.955 21.698 1.00 76.62 97 GLY A O 1
ATOM 756 N N . GLN A 1 98 ? -18.186 -8.955 22.696 1.00 83.69 98 GLN A N 1
ATOM 757 C CA . GLN A 1 98 ? -18.688 -8.194 21.561 1.00 83.69 98 GLN A CA 1
ATOM 758 C C . GLN A 1 98 ? -17.514 -7.853 20.653 1.00 83.69 98 GLN A C 1
ATOM 760 O O . GLN A 1 98 ? -16.418 -7.502 21.097 1.00 83.69 98 GLN A O 1
ATOM 765 N N . SER A 1 99 ? -17.745 -7.957 19.355 1.00 88.75 99 SER A N 1
ATOM 766 C CA . SER A 1 99 ? -16.770 -7.571 18.349 1.00 88.75 99 SER A CA 1
ATOM 767 C C . SER A 1 99 ? -17.423 -6.641 17.347 1.00 88.75 99 SER A C 1
ATOM 769 O O . SER A 1 99 ? -18.631 -6.703 17.120 1.00 88.75 99 SER A O 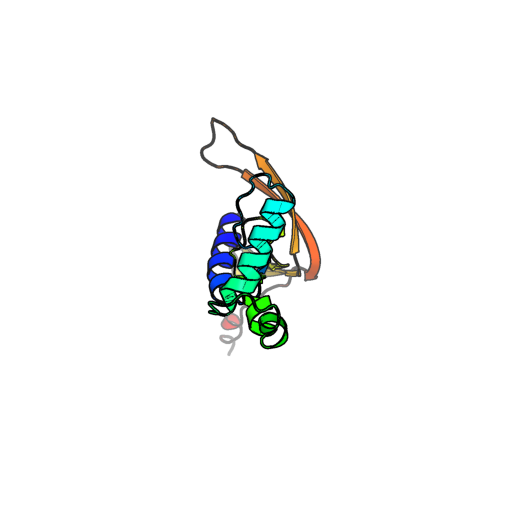1
ATOM 771 N N . ALA A 1 100 ? -16.630 -5.757 16.769 1.00 88.31 100 ALA A N 1
ATOM 772 C CA . ALA A 1 100 ? -17.064 -4.853 15.724 1.00 88.31 100 ALA A CA 1
ATOM 773 C C . ALA A 1 100 ? -15.967 -4.737 14.670 1.00 88.31 100 ALA A C 1
ATOM 775 O O . ALA A 1 100 ? -14.784 -4.888 14.973 1.00 88.31 100 ALA A O 1
ATOM 776 N N . VAL A 1 101 ? -16.359 -4.490 13.428 1.00 91.75 101 VAL A N 1
ATOM 777 C CA . VAL A 1 101 ? -15.443 -4.361 12.295 1.00 91.75 101 VAL A CA 1
ATOM 778 C C . VAL A 1 101 ? -15.707 -3.043 11.583 1.00 91.75 101 VAL A C 1
ATOM 780 O O . VAL A 1 101 ? -16.848 -2.605 11.454 1.00 91.75 101 VAL A O 1
ATOM 783 N N . MET A 1 102 ? -14.630 -2.407 11.141 1.00 93.19 102 MET A N 1
ATOM 784 C CA . MET A 1 102 ? -14.631 -1.241 10.262 1.00 93.19 102 MET A CA 1
ATOM 785 C C . MET A 1 102 ? -13.656 -1.516 9.120 1.00 93.19 102 MET A C 1
ATOM 787 O O . MET A 1 102 ? -12.577 -2.062 9.356 1.00 93.19 102 MET A O 1
ATOM 791 N N . VAL A 1 103 ? -14.014 -1.134 7.896 1.00 92.19 103 VAL A N 1
ATOM 792 C CA . VAL A 1 103 ? -13.153 -1.320 6.721 1.00 92.19 103 VAL A CA 1
ATOM 793 C C . VAL A 1 103 ? -12.969 0.012 6.009 1.00 92.19 103 VAL A C 1
ATOM 795 O O . VAL A 1 103 ? -13.928 0.729 5.733 1.00 92.19 103 VAL A O 1
ATOM 798 N N . ILE A 1 104 ? -11.718 0.349 5.721 1.00 92.56 104 ILE A N 1
ATOM 799 C CA . ILE A 1 104 ? -11.334 1.513 4.928 1.00 92.56 104 ILE A CA 1
ATOM 800 C C . ILE A 1 104 ? -10.860 0.991 3.576 1.00 92.56 104 ILE A C 1
ATOM 802 O O . ILE A 1 104 ? -9.950 0.163 3.524 1.00 92.56 104 ILE A O 1
ATOM 806 N N . TYR A 1 105 ? -11.476 1.465 2.497 1.00 92.94 105 TYR A N 1
ATOM 807 C CA . TYR A 1 105 ? -11.241 0.959 1.151 1.00 92.94 105 TYR A CA 1
ATOM 808 C C . TYR A 1 105 ? -10.356 1.880 0.321 1.00 92.94 105 TYR A C 1
ATOM 810 O O . TYR A 1 105 ? -10.538 3.106 0.301 1.00 92.94 105 TYR A O 1
ATOM 818 N N . GLY A 1 106 ? -9.457 1.260 -0.444 1.00 89.38 106 GLY A N 1
ATOM 819 C CA . GLY A 1 106 ? -8.588 1.944 -1.394 1.00 89.38 106 GLY A CA 1
ATOM 820 C C . GLY A 1 106 ? -7.699 2.989 -0.726 1.00 89.38 106 GLY A C 1
ATOM 821 O O . GLY A 1 106 ? -7.704 4.144 -1.149 1.00 89.38 106 GLY A O 1
ATOM 822 N N . CYS A 1 107 ? -6.987 2.591 0.328 1.00 89.75 107 CYS A N 1
ATOM 823 C CA . CYS A 1 107 ? -5.980 3.403 0.994 1.00 89.75 107 CYS A CA 1
ATOM 824 C C . CYS A 1 107 ? -4.728 3.547 0.126 1.00 89.75 107 CYS A C 1
ATOM 826 O O . CYS A 1 107 ? -4.138 2.548 -0.279 1.00 89.75 107 CYS A O 1
ATOM 828 N N . GLU A 1 108 ? -4.294 4.784 -0.095 1.00 89.38 108 GLU A N 1
ATOM 829 C CA . GLU A 1 108 ? -3.041 5.127 -0.772 1.00 89.38 108 GLU A CA 1
ATOM 830 C C . GLU A 1 108 ? -2.171 5.975 0.163 1.00 89.38 108 GLU A C 1
ATOM 832 O O . GLU A 1 108 ? -2.653 6.935 0.774 1.00 89.38 108 GLU A O 1
ATOM 837 N N . ILE A 1 109 ? -0.901 5.595 0.316 1.00 88.06 109 ILE A N 1
ATOM 838 C CA . ILE A 1 109 ? 0.047 6.259 1.218 1.00 88.06 109 ILE A CA 1
ATOM 839 C C . ILE A 1 109 ? 0.625 7.487 0.511 1.00 88.06 109 ILE A C 1
ATOM 841 O O . ILE A 1 109 ? 1.181 7.371 -0.574 1.00 88.06 109 ILE A O 1
ATOM 845 N N . LEU A 1 110 ? 0.530 8.659 1.145 1.00 87.50 110 LEU A N 1
ATOM 846 C CA . LEU A 1 110 ? 1.038 9.918 0.585 1.00 87.50 110 LEU A CA 1
ATOM 847 C C . LEU A 1 110 ? 2.430 10.274 1.096 1.00 87.50 110 LEU A C 1
ATOM 849 O O . LEU A 1 110 ? 3.296 10.699 0.338 1.00 87.50 110 LEU A O 1
ATOM 853 N N . ASN A 1 111 ? 2.614 10.182 2.410 1.00 84.75 111 ASN A N 1
ATOM 854 C CA . ASN A 1 111 ? 3.839 10.602 3.067 1.00 84.75 111 ASN A CA 1
ATOM 855 C C . ASN A 1 111 ? 4.163 9.675 4.231 1.00 84.75 111 ASN A C 1
ATOM 857 O O . ASN A 1 111 ? 3.271 9.169 4.914 1.00 84.75 111 ASN A O 1
ATOM 861 N N . GLU A 1 112 ? 5.455 9.524 4.485 1.00 82.31 112 GLU A N 1
ATOM 862 C CA . GLU A 1 112 ? 5.995 8.800 5.622 1.00 82.31 112 GLU A CA 1
ATOM 863 C C . GLU A 1 112 ? 6.876 9.745 6.438 1.00 82.31 112 GLU A C 1
ATOM 865 O O . GLU A 1 112 ? 7.873 10.280 5.956 1.00 82.31 112 GLU A O 1
ATOM 870 N N . ALA A 1 113 ? 6.509 9.938 7.699 1.00 83.81 113 ALA A N 1
ATOM 871 C CA . ALA A 1 113 ? 7.353 10.558 8.701 1.00 83.81 113 ALA A CA 1
ATOM 872 C C . ALA A 1 113 ? 8.001 9.466 9.554 1.00 83.81 113 ALA A C 1
ATOM 874 O O . ALA A 1 113 ? 7.368 8.473 9.919 1.00 83.81 113 ALA A O 1
ATOM 875 N N . SER A 1 114 ? 9.268 9.662 9.902 1.00 83.38 114 SER A N 1
ATOM 876 C CA . SER A 1 114 ? 9.988 8.753 10.784 1.00 83.38 114 SER A CA 1
ATOM 877 C C . SER A 1 114 ? 10.759 9.502 11.842 1.00 83.38 114 SER A C 1
ATOM 879 O O . SER A 1 114 ? 11.519 10.413 11.509 1.00 83.38 114 SER A O 1
ATOM 881 N N . SER A 1 115 ? 10.604 9.068 13.086 1.00 84.06 115 SER A N 1
ATOM 882 C CA . SER A 1 115 ? 11.308 9.624 14.234 1.00 84.06 115 SER A CA 1
ATOM 883 C C . SER A 1 115 ? 12.297 8.595 14.763 1.00 84.06 115 SER A C 1
ATOM 885 O O . SER A 1 115 ? 11.942 7.440 14.996 1.00 84.06 115 SER A O 1
ATOM 887 N N . PHE A 1 116 ? 13.542 9.022 14.954 1.00 83.19 116 PHE A N 1
ATOM 888 C CA . PHE A 1 116 ? 14.600 8.219 15.555 1.00 83.19 116 PHE A CA 1
ATOM 889 C C . PHE A 1 116 ? 15.064 8.879 16.852 1.00 83.19 116 PHE A C 1
ATOM 891 O O . PHE A 1 116 ? 15.181 10.101 16.937 1.00 83.19 116 PHE A O 1
ATOM 898 N N . SER A 1 117 ? 15.343 8.060 17.860 1.00 87.25 117 SER A N 1
ATOM 899 C CA . SER A 1 117 ? 15.981 8.490 19.100 1.00 87.25 117 SER A CA 1
ATOM 900 C C . SER A 1 117 ? 17.156 7.568 19.379 1.00 87.25 117 SER A C 1
ATOM 902 O O . SER A 1 117 ? 17.041 6.359 19.201 1.00 87.25 117 SER A O 1
ATOM 904 N N . VAL A 1 118 ? 18.278 8.132 19.825 1.00 87.00 118 VAL A N 1
ATOM 905 C CA . VAL A 1 118 ? 19.466 7.356 20.225 1.00 87.00 118 VAL A CA 1
ATOM 906 C C . VAL A 1 118 ? 19.169 6.491 21.456 1.00 87.00 118 VAL A C 1
ATOM 908 O O . VAL A 1 118 ? 19.781 5.442 21.636 1.00 87.00 118 VAL A O 1
ATOM 911 N N . ASP A 1 119 ? 18.178 6.892 22.253 1.00 89.44 119 ASP A N 1
ATOM 912 C CA . ASP A 1 119 ? 17.820 6.237 23.510 1.00 89.44 119 ASP A CA 1
ATOM 913 C C . ASP A 1 119 ? 16.703 5.185 23.353 1.00 89.44 119 ASP A C 1
ATOM 915 O O . ASP A 1 119 ? 16.347 4.517 24.323 1.00 89.44 119 ASP A O 1
ATOM 919 N N . SER A 1 120 ? 16.129 5.024 22.152 1.00 80.56 120 SER A N 1
ATOM 920 C CA . SER A 1 120 ? 15.052 4.062 21.876 1.00 80.56 120 SER A CA 1
ATOM 921 C C . SER A 1 120 ? 15.494 3.017 20.857 1.00 80.56 120 SER A C 1
ATOM 923 O O . SER A 1 120 ? 15.966 3.346 19.773 1.00 80.56 120 SER A O 1
ATOM 925 N N . THR A 1 121 ? 15.281 1.739 21.174 1.00 82.81 121 THR A N 1
ATOM 926 C CA . THR A 1 121 ? 15.496 0.631 20.225 1.00 82.81 121 THR A CA 1
ATOM 927 C C . THR A 1 121 ? 14.407 0.566 19.149 1.00 82.81 121 THR A C 1
ATOM 929 O O . THR A 1 121 ? 14.625 -0.013 18.087 1.00 82.81 121 THR A O 1
ATOM 932 N N . THR A 1 122 ? 13.242 1.171 19.394 1.00 80.38 122 THR A N 1
ATOM 933 C CA . THR A 1 122 ? 12.126 1.175 18.443 1.00 80.38 122 THR A CA 1
ATOM 934 C C . THR A 1 122 ? 12.165 2.436 17.589 1.00 80.38 122 THR A C 1
ATOM 936 O O . THR A 1 122 ? 12.325 3.541 18.110 1.00 80.38 122 THR A O 1
ATOM 939 N N . THR A 1 123 ? 11.997 2.263 16.278 1.00 80.00 123 THR A N 1
ATOM 940 C CA . THR A 1 123 ? 11.778 3.363 15.334 1.00 80.00 123 THR A CA 1
ATOM 941 C C . THR A 1 123 ? 10.286 3.529 15.103 1.00 80.00 123 THR A C 1
ATOM 943 O O . THR A 1 123 ? 9.619 2.578 14.695 1.00 80.00 123 THR A O 1
ATOM 946 N N . ASP A 1 124 ? 9.784 4.743 15.306 1.00 83.19 124 ASP A N 1
ATOM 947 C CA . ASP A 1 124 ? 8.390 5.061 15.030 1.00 83.19 124 ASP A CA 1
ATOM 948 C C . ASP A 1 124 ? 8.247 5.600 13.608 1.00 83.19 124 ASP A C 1
ATOM 950 O O . ASP A 1 124 ? 8.927 6.547 13.192 1.00 83.19 124 ASP A O 1
ATOM 954 N N . LYS A 1 125 ? 7.338 4.978 12.860 1.00 81.00 125 LYS A N 1
ATOM 955 C CA . LYS A 1 125 ? 6.945 5.378 11.511 1.00 81.00 125 LYS A CA 1
ATOM 956 C C . LYS A 1 125 ? 5.482 5.792 11.527 1.00 81.00 125 LYS A C 1
ATOM 958 O O . LYS A 1 125 ? 4.621 5.035 11.969 1.00 81.00 125 LYS A O 1
ATOM 963 N N . ALA A 1 126 ? 5.206 6.993 11.040 1.00 84.12 126 ALA A N 1
ATOM 964 C CA . ALA A 1 126 ? 3.862 7.522 10.887 1.00 84.12 126 ALA A CA 1
ATOM 965 C C . ALA A 1 126 ? 3.610 7.808 9.407 1.00 84.12 126 ALA A C 1
ATOM 967 O O . ALA A 1 126 ? 4.293 8.634 8.805 1.00 84.12 126 ALA A O 1
ATOM 968 N N . CYS A 1 127 ? 2.621 7.136 8.825 1.00 85.44 127 CYS A N 1
ATOM 969 C CA . CYS A 1 127 ? 2.241 7.333 7.431 1.00 85.44 127 CYS A CA 1
ATOM 970 C C . CYS A 1 127 ? 0.909 8.078 7.350 1.00 85.44 127 CYS A C 1
ATOM 972 O O . CYS A 1 127 ? -0.029 7.756 8.082 1.00 85.44 127 CYS A O 1
ATOM 974 N N . THR A 1 128 ? 0.808 9.046 6.444 1.00 89.38 128 THR A N 1
ATOM 975 C CA . THR A 1 128 ? -0.475 9.649 6.071 1.00 89.38 128 THR A CA 1
ATOM 976 C C . THR A 1 128 ? -1.026 8.942 4.841 1.00 89.38 128 THR A C 1
ATOM 978 O O . THR A 1 128 ? -0.279 8.597 3.923 1.00 89.38 128 THR A O 1
ATOM 981 N N . TYR A 1 129 ? -2.337 8.715 4.820 1.00 90.44 129 TYR A N 1
ATOM 982 C CA . TYR A 1 129 ? -3.013 8.050 3.713 1.00 90.44 129 TYR A CA 1
ATOM 983 C C . TYR A 1 129 ? -4.281 8.801 3.311 1.00 90.44 129 TYR A C 1
ATOM 985 O O . TYR A 1 129 ? -4.879 9.521 4.114 1.00 90.44 129 TYR A O 1
ATOM 993 N N . ILE A 1 130 ? -4.690 8.601 2.065 1.00 92.38 130 ILE A N 1
ATOM 994 C CA . ILE A 1 130 ? -6.020 8.947 1.555 1.00 92.38 130 ILE A CA 1
ATOM 995 C C . ILE A 1 130 ? -6.804 7.661 1.320 1.00 92.38 130 ILE A C 1
ATOM 997 O O . ILE A 1 130 ? -6.203 6.623 1.070 1.00 92.38 130 ILE A O 1
ATOM 1001 N N . ALA A 1 131 ? -8.130 7.713 1.414 1.00 92.94 131 ALA A N 1
ATOM 1002 C CA . ALA A 1 131 ? -9.001 6.563 1.185 1.00 92.94 131 ALA A CA 1
ATOM 1003 C C . ALA A 1 131 ? -10.142 6.935 0.238 1.00 92.94 131 ALA A C 1
ATOM 1005 O O . ALA A 1 131 ? -10.571 8.091 0.193 1.00 92.9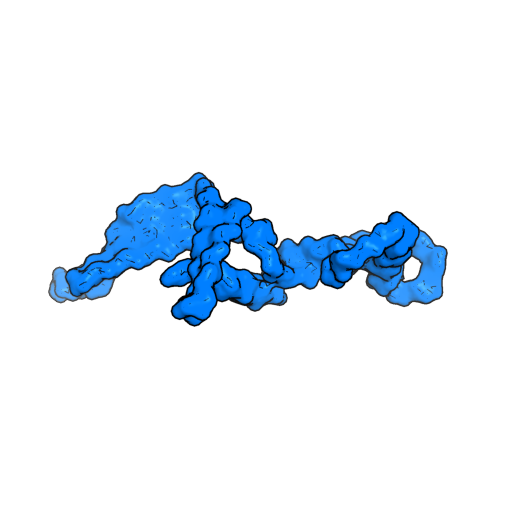4 131 ALA A O 1
ATOM 1006 N N . ARG A 1 132 ? -10.652 5.949 -0.504 1.00 93.38 132 ARG A N 1
ATOM 1007 C CA . ARG A 1 132 ? -11.760 6.148 -1.448 1.00 93.38 132 ARG A CA 1
ATOM 1008 C C . ARG A 1 132 ? -13.121 6.093 -0.762 1.00 93.38 132 ARG A C 1
ATOM 1010 O O . ARG A 1 132 ? -14.006 6.874 -1.101 1.00 93.38 132 ARG A O 1
ATOM 1017 N N . SER A 1 133 ? -13.293 5.168 0.174 1.00 92.94 133 SER A N 1
ATOM 1018 C CA . SER A 1 133 ? -14.521 5.020 0.957 1.00 92.94 133 SER A CA 1
ATOM 1019 C C . SER A 1 133 ? -14.230 4.376 2.306 1.00 92.94 133 SER A C 1
ATOM 1021 O O . SER A 1 133 ? -13.198 3.734 2.498 1.00 92.94 133 SER A O 1
ATOM 1023 N N . VAL A 1 134 ? -15.146 4.565 3.251 1.00 93.25 134 VAL A N 1
ATOM 1024 C CA . VAL A 1 134 ? -15.060 4.010 4.603 1.00 93.25 134 VAL A CA 1
ATOM 1025 C C . VAL A 1 134 ? -16.404 3.388 4.937 1.00 93.25 134 VAL A C 1
ATOM 1027 O O . VAL A 1 134 ? -17.424 4.076 4.876 1.00 93.25 134 VAL A O 1
ATOM 1030 N N . ASP A 1 135 ? -16.388 2.121 5.328 1.00 93.12 135 ASP A N 1
ATOM 1031 C CA . ASP A 1 135 ? -17.526 1.499 5.988 1.00 93.12 135 ASP A CA 1
ATOM 1032 C C . ASP A 1 135 ? -17.464 1.813 7.475 1.00 93.12 135 ASP A C 1
ATOM 1034 O O . ASP A 1 135 ? -16.439 1.634 8.135 1.00 93.12 135 ASP A O 1
ATOM 1038 N N . TYR A 1 136 ? -18.576 2.302 8.014 1.00 91.38 136 TYR A N 1
ATOM 1039 C CA . TYR A 1 136 ? -18.674 2.610 9.432 1.00 91.38 136 TYR A CA 1
ATOM 1040 C C . TYR A 1 136 ? -18.590 1.351 10.293 1.00 91.38 136 TYR A C 1
ATOM 1042 O O . TYR A 1 136 ? -18.778 0.231 9.826 1.00 91.38 136 TYR A O 1
ATOM 1050 N N . LEU A 1 137 ? -18.328 1.561 11.583 1.00 90.62 137 LEU A N 1
ATOM 1051 C CA . LEU A 1 137 ? -18.236 0.489 12.562 1.00 90.62 137 LEU A CA 1
ATOM 1052 C C . LEU A 1 137 ? -19.537 -0.325 12.596 1.00 90.62 137 LEU A C 1
ATOM 1054 O O . LEU A 1 137 ? -20.595 0.204 12.944 1.00 90.62 137 LEU A O 1
ATOM 1058 N N . GLN A 1 138 ? -19.443 -1.611 12.274 1.00 88.75 138 GLN A N 1
ATOM 1059 C CA . GLN A 1 138 ? -20.559 -2.549 12.316 1.00 88.75 138 GLN A CA 1
ATOM 1060 C C . GLN A 1 138 ? -20.322 -3.608 13.397 1.00 88.75 138 GLN A C 1
ATOM 1062 O O . GLN A 1 138 ? -19.202 -4.115 13.516 1.00 88.75 138 GLN A O 1
ATOM 1067 N N . PRO A 1 139 ? -21.347 -3.967 14.192 1.00 88.31 139 PRO A N 1
ATOM 1068 C CA . PRO A 1 139 ? -21.236 -5.069 15.135 1.00 88.31 139 PRO A CA 1
ATOM 1069 C C . PRO A 1 139 ? -21.091 -6.394 14.379 1.00 88.31 139 PRO A C 1
ATOM 1071 O O . PRO A 1 139 ? -21.788 -6.651 13.398 1.00 88.31 139 PRO A O 1
ATOM 1074 N N . VAL A 1 140 ? -20.196 -7.253 14.855 1.00 83.19 140 VAL A N 1
ATOM 1075 C CA . VAL A 1 140 ? -20.038 -8.614 14.345 1.00 83.19 140 VAL A CA 1
ATOM 1076 C C . VAL A 1 140 ? -20.962 -9.523 15.141 1.00 83.19 140 VAL A C 1
ATOM 1078 O O . VAL A 1 140 ? -20.744 -9.768 16.328 1.00 83.19 140 VAL A O 1
ATOM 1081 N N . GLU A 1 141 ? -22.000 -10.037 14.487 1.00 74.94 141 GLU A N 1
ATOM 1082 C CA . GLU A 1 141 ? -22.868 -11.034 15.103 1.00 74.94 141 GLU A CA 1
ATOM 1083 C C . GLU A 1 141 ? -22.157 -12.386 15.203 1.00 74.94 141 GLU A C 1
ATOM 1085 O O . GLU A 1 141 ? -21.711 -12.971 14.211 1.00 74.94 141 GLU A O 1
ATOM 1090 N N . ASN A 1 142 ? -22.070 -12.907 16.426 1.00 63.72 142 ASN A N 1
ATOM 1091 C CA . ASN A 1 142 ? -21.456 -14.197 16.688 1.00 63.72 142 ASN A CA 1
ATOM 1092 C C . ASN A 1 142 ? -22.469 -15.321 16.412 1.00 63.72 142 ASN A C 1
ATOM 1094 O O . ASN A 1 142 ? -23.266 -15.686 17.279 1.00 63.72 142 ASN A O 1
ATOM 1098 N N . LYS A 1 143 ? -22.447 -15.867 15.189 1.00 59.19 143 LYS A N 1
ATOM 1099 C CA . LYS A 1 143 ? -23.398 -16.899 14.721 1.00 59.19 143 LYS A CA 1
ATOM 1100 C C . LYS A 1 143 ? -23.459 -18.142 15.622 1.00 59.19 143 LYS A C 1
ATOM 1102 O O . LYS A 1 143 ? -24.498 -18.788 15.683 1.00 59.19 143 LYS A O 1
ATOM 1107 N N . TYR A 1 144 ? -22.398 -18.439 16.371 1.00 57.34 144 TYR A N 1
ATOM 1108 C CA . TYR A 1 144 ? -22.329 -19.597 17.270 1.00 57.34 144 TYR A CA 1
ATOM 1109 C C . TYR A 1 144 ? -23.141 -19.451 18.570 1.00 57.34 144 TYR A C 1
ATOM 1111 O O . TYR A 1 144 ? -23.377 -20.444 19.251 1.00 57.34 144 TYR A O 1
ATOM 1119 N N . LEU A 1 145 ? -23.594 -18.243 18.928 1.00 55.66 145 LEU A N 1
ATOM 1120 C CA . LEU A 1 145 ? -24.432 -18.017 20.118 1.00 55.66 145 LEU A CA 1
ATOM 1121 C C . LEU A 1 145 ? -25.938 -18.053 19.818 1.00 55.66 145 LEU A C 1
ATOM 1123 O O . LEU A 1 145 ? -26.749 -18.031 20.742 1.00 55.66 145 LEU A O 1
ATOM 1127 N N . LEU A 1 146 ? -26.319 -18.103 18.539 1.00 56.00 146 LEU A N 1
ATOM 1128 C CA . LEU A 1 146 ? -27.718 -18.123 18.105 1.00 56.00 146 LEU A CA 1
ATOM 1129 C C . LEU A 1 146 ? -28.263 -19.549 17.923 1.00 56.00 146 LEU A C 1
ATOM 1131 O O . LEU A 1 146 ? -29.475 -19.734 17.965 1.00 56.00 146 LEU A O 1
ATOM 1135 N N . ASP A 1 147 ? -27.382 -20.545 17.780 1.00 56.34 147 ASP A N 1
ATOM 1136 C CA . ASP A 1 147 ? -27.746 -21.949 17.519 1.00 56.34 147 ASP A CA 1
ATOM 1137 C C . ASP A 1 147 ? -27.959 -22.782 18.803 1.00 56.34 147 ASP A C 1
ATOM 1139 O O . ASP A 1 147 ? -28.380 -23.929 18.751 1.00 56.34 147 ASP A O 1
ATOM 1143 N N . ASN A 1 148 ? -27.712 -22.196 19.982 1.00 50.00 148 ASN A N 1
ATOM 1144 C CA . ASN A 1 148 ? -27.915 -22.829 21.299 1.00 50.00 148 ASN A CA 1
ATOM 1145 C C . ASN A 1 148 ? -29.203 -22.351 21.994 1.00 50.00 148 ASN A C 1
ATOM 1147 O O . ASN A 1 148 ? -29.283 -22.278 23.222 1.00 50.00 148 ASN A O 1
ATOM 1151 N N . LYS A 1 149 ? -30.206 -21.959 21.206 1.00 49.09 149 LYS A N 1
ATOM 1152 C CA . LYS A 1 149 ? -31.462 -21.392 21.704 1.00 49.09 149 LYS A CA 1
ATOM 1153 C C . LYS A 1 149 ? -32.694 -22.216 21.326 1.00 49.09 149 LYS A C 1
ATOM 1155 O O . LYS A 1 149 ? -33.722 -21.611 21.060 1.00 49.09 149 LYS A O 1
ATOM 1160 N N . TYR A 1 150 ? -32.603 -23.549 21.345 1.00 45.31 150 TYR A N 1
ATOM 1161 C CA . TYR A 1 150 ? -33.746 -24.473 21.432 1.00 45.31 150 TYR A CA 1
ATOM 1162 C C . TYR A 1 150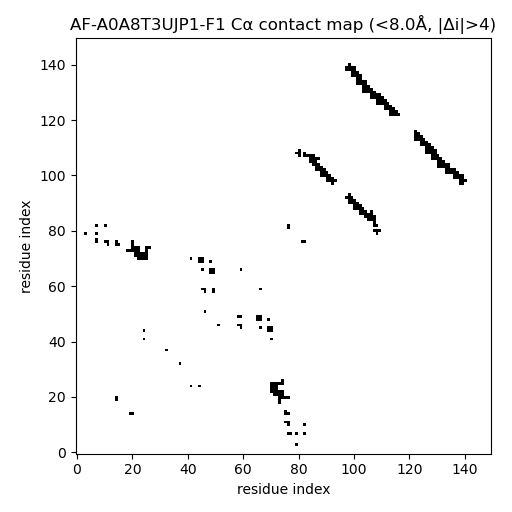 ? -33.354 -25.754 22.168 1.00 45.31 150 TYR A C 1
ATOM 1164 O O . TYR A 1 150 ? -32.305 -26.330 21.809 1.00 45.31 150 TYR A O 1
#

Radius of gyration: 24.22 Å; Cα contacts (8 Å, |Δi|>4): 175; chains: 1; bounding box: 59×35×66 Å

Mean predicted aligned error: 13.71 Å

Solvent-accessible surface area (backbone atoms only — not comparable to full-atom values): 9313 Å² total; per-residue (Å²): 132,89,58,66,66,62,48,43,51,52,44,29,63,46,40,75,75,38,100,75,46,59,33,76,64,50,89,61,68,96,61,93,67,53,74,67,56,48,51,52,50,54,48,47,41,51,52,64,65,66,81,60,97,60,98,58,90,62,58,61,81,75,38,55,72,54,37,52,51,52,38,38,24,80,49,68,62,85,52,71,78,63,53,70,64,41,70,49,77,46,80,45,73,52,97,86,76,52,33,33,40,29,40,38,35,49,35,37,58,77,48,77,48,75,53,80,50,98,90,44,96,67,73,52,72,51,69,46,68,49,64,76,49,69,51,70,82,38,77,53,80,65,70,81,72,66,77,77,74,125

Nearest PDB structures (foldseek):
  8rdw-assembly1_Qb  TM=2.703E-01  e=2.579E+00  Psychrobacter urativorans
  6ys3-assembly1_r  TM=2.398E-01  e=1.779E+00  Escherichia coli BL21(DE3)
  7msm-assembly1_R  TM=2.718E-01  e=3.979E+00  Mycobacterium tuberculosis H37Rv
  8ceu-assembly1_q  TM=2.491E-01  e=7.863E+00  Escherichia coli BW25113
  5mrf-assembly1_N  TM=2.400E-01  e=6.138E+00  Saccharomyces cerevisiae

Sequence (150 aa):
MFDRDALVDALAVRAAKAAYFQRIGGDINYQPYTITEWDTKLTNMVVNSLGANNSNSQVASTNPFKVTQNVAIQSTPKYSDEIPPFDITLSFANEYGQSAVMVIYGCEILNEASSFSVDSTTTDKACTYIARSVDYLQPVENKYLLDNKY

Foldseek 3Di:
DDDVVVVLVVQLVVLVVVVPQWDQLAPPDPDDDDPVRVVVSLCCLQVVLQVDPDPDPCRCVVCVVSSCPSRGDRDRDDDLQSDWFDKDKDWDADPVGKIKIKMFGRKGWDDKDWDDDPPDPDIDIDTDIDTDDIDDIDIDDDPVVVVPPD

pLDDT: mean 74.58, std 12.91, range [45.31, 93.38]